Protein AF-A0A847LNE1-F1 (afdb_monomer)

Solvent-accessible surface area (backbone atoms only — not comparable to full-atom values): 9178 Å² total; per-residue (Å²): 134,87,82,87,79,87,78,93,69,92,74,97,71,96,72,93,79,84,86,81,87,90,87,87,84,89,76,54,71,73,63,49,55,62,48,42,68,72,39,51,37,48,70,48,70,45,7,71,38,74,87,66,14,35,70,78,63,64,65,46,45,76,51,63,24,31,41,36,34,30,81,22,39,69,78,44,43,68,64,51,50,53,27,51,77,53,51,20,45,46,78,28,88,46,72,70,48,45,51,53,52,43,58,58,26,40,68,63,41,72,64,29,53,49,20,27,53,37,28,45,52,53,54,58,71,61,57,63,53,68,59,53,50,50,61,70,45,42,70,60,53,64,64,59,69,75,60,84,76,82,84,127

Mean predicted aligned error: 12.59 Å

Foldseek 3Di:
DDPDDDDDDDDDDDDDDDDDDDDDDDDDPVRVLVVLLVALADEFVLQLDLVSQTDDCVSNLVSLHAYEYEPRNNVCVVLVVQLVVLVLHHYDHDPVRVVVVRVVSSVVDPSVNSSSVSSVVSVVVVPCPVVVVCVVCVVVVVVVVPDDDPDD

Secondary structure (DSSP, 8-state):
---------SSS---PPP----------HHHHHHHHTT-SSEEEGGGS-TTT----HHHHHHTT--EEE-S--GGGHHHHHHHHHTT-SEE-SSHHHHHHHHHHHHTT-HHHHHHHHHHHHHHHHTTTHHHHHHHHHHHHHHHHTTSPPPP-

Structure (mmCIF, N/CA/C/O backbone):
data_AF-A0A847LNE1-F1
#
_entry.id   AF-A0A847LNE1-F1
#
loop_
_atom_site.group_PDB
_atom_site.id
_atom_site.type_symbol
_atom_site.label_atom_id
_atom_site.label_alt_id
_atom_site.label_comp_id
_atom_site.label_asym_id
_atom_site.label_entity_id
_atom_site.label_seq_id
_atom_site.pdbx_PDB_ins_code
_atom_site.Cartn_x
_atom_site.Cartn_y
_atom_site.Cartn_z
_atom_site.occupancy
_atom_site.B_iso_or_equiv
_atom_site.auth_seq_id
_atom_site.auth_comp_id
_atom_site.auth_asym_id
_atom_site.auth_atom_id
_atom_site.pdbx_PDB_model_num
ATOM 1 N N . MET A 1 1 ? 1.596 6.781 -24.023 1.00 31.42 1 MET A N 1
ATOM 2 C CA . MET A 1 1 ? 1.785 6.271 -22.650 1.00 31.42 1 MET A CA 1
ATOM 3 C C . MET A 1 1 ? 2.431 7.393 -21.846 1.00 31.42 1 MET A C 1
ATOM 5 O O . MET A 1 1 ? 3.555 7.750 -22.159 1.00 31.42 1 MET A O 1
ATOM 9 N N . ARG A 1 2 ? 1.693 8.083 -20.966 1.00 21.86 2 ARG A N 1
ATOM 10 C CA . ARG A 1 2 ? 2.210 9.267 -20.251 1.00 21.86 2 ARG A CA 1
ATOM 11 C C . ARG A 1 2 ? 2.732 8.838 -18.882 1.00 21.86 2 ARG A C 1
ATOM 13 O O . ARG A 1 2 ? 1.972 8.792 -17.926 1.00 21.86 2 ARG A O 1
ATOM 20 N N . LEU A 1 3 ? 4.020 8.514 -18.812 1.00 26.41 3 LEU A N 1
ATOM 21 C CA . LEU A 1 3 ? 4.753 8.592 -17.555 1.00 26.41 3 LEU A CA 1
ATOM 22 C C . LEU A 1 3 ? 4.981 10.084 -17.291 1.00 26.41 3 LEU A C 1
ATOM 24 O O . LEU A 1 3 ? 5.631 10.761 -18.085 1.00 26.41 3 LEU A O 1
ATOM 28 N N . VAL A 1 4 ? 4.350 10.621 -16.251 1.00 28.98 4 VAL A N 1
ATOM 29 C CA . VAL A 1 4 ? 4.462 12.038 -15.901 1.00 28.98 4 VAL A CA 1
ATOM 30 C C . VAL A 1 4 ? 5.604 12.190 -14.901 1.00 28.98 4 VAL A C 1
ATOM 32 O O . VAL A 1 4 ? 5.444 11.914 -13.717 1.00 28.98 4 VAL A O 1
ATOM 35 N N . THR A 1 5 ? 6.766 12.615 -15.389 1.00 28.17 5 THR A N 1
ATOM 36 C CA . THR A 1 5 ? 7.906 13.059 -14.577 1.00 28.17 5 THR A CA 1
ATOM 37 C C . THR A 1 5 ? 8.069 14.564 -14.779 1.00 28.17 5 THR A C 1
ATOM 39 O O . THR A 1 5 ? 8.240 15.004 -15.916 1.00 28.17 5 THR A O 1
ATOM 42 N N . PHE A 1 6 ? 7.997 15.365 -13.713 1.00 35.38 6 PHE A N 1
ATOM 43 C CA . PHE A 1 6 ? 8.180 16.818 -13.797 1.00 35.38 6 PHE A CA 1
ATOM 44 C C . PHE A 1 6 ? 9.558 17.233 -13.273 1.00 35.38 6 PHE A C 1
ATOM 46 O O . PHE A 1 6 ? 9.890 16.973 -12.120 1.00 35.38 6 PHE A O 1
ATOM 53 N N . GLY A 1 7 ? 10.319 17.927 -14.123 1.00 27.77 7 GLY A N 1
ATOM 54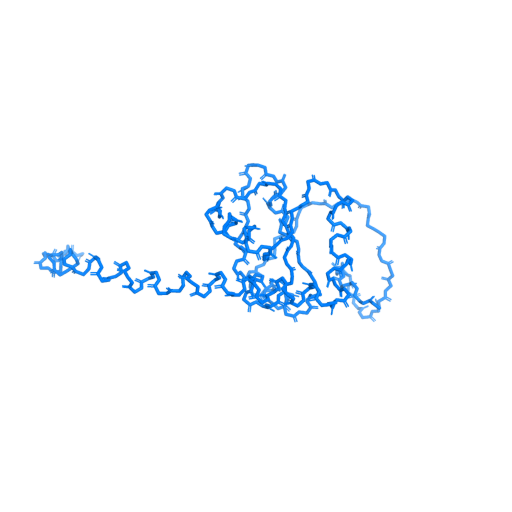 C CA . GLY A 1 7 ? 11.392 18.843 -13.741 1.00 27.77 7 GLY A CA 1
ATOM 55 C C . GLY A 1 7 ? 10.931 20.266 -14.060 1.00 27.77 7 GLY A C 1
ATOM 56 O O . GLY A 1 7 ? 10.413 20.513 -15.148 1.00 27.77 7 GLY A O 1
ATOM 57 N N . LEU A 1 8 ? 11.043 21.188 -13.105 1.00 31.02 8 LEU A N 1
ATOM 58 C CA . LEU A 1 8 ? 10.677 22.588 -13.318 1.00 31.02 8 LEU A CA 1
ATOM 59 C C . LEU A 1 8 ? 11.798 23.304 -14.076 1.00 31.02 8 LEU A C 1
ATOM 61 O O . LEU A 1 8 ? 12.918 23.436 -13.589 1.00 31.02 8 LEU A O 1
ATOM 65 N N . SER A 1 9 ? 11.472 23.838 -15.243 1.00 28.06 9 SER A N 1
ATOM 66 C CA . SER A 1 9 ? 12.016 25.115 -15.690 1.00 28.06 9 SER A CA 1
ATOM 67 C C . SER A 1 9 ? 10.895 25.865 -16.390 1.00 28.06 9 SER A C 1
ATOM 69 O O . SER A 1 9 ? 10.089 25.276 -17.110 1.00 28.06 9 SER A O 1
ATOM 71 N N . ASP A 1 10 ? 10.787 27.145 -16.056 1.00 40.19 10 ASP A N 1
ATOM 72 C CA . ASP A 1 10 ? 9.694 28.017 -16.453 1.00 40.19 10 ASP A CA 1
ATOM 73 C C . ASP A 1 10 ? 9.416 27.973 -17.962 1.00 40.19 10 ASP A C 1
ATOM 75 O O . ASP A 1 10 ? 10.325 28.034 -18.788 1.00 40.19 10 ASP A O 1
ATOM 79 N N . ARG A 1 11 ? 8.114 27.995 -18.274 1.00 39.97 11 ARG A N 1
ATOM 80 C CA . ARG A 1 11 ? 7.470 28.091 -19.599 1.00 39.97 11 ARG A CA 1
ATOM 81 C C . ARG A 1 11 ? 7.318 26.781 -20.381 1.00 39.97 11 ARG A C 1
ATOM 83 O O . ARG A 1 11 ? 8.120 26.416 -21.224 1.00 39.97 11 ARG A O 1
ATOM 9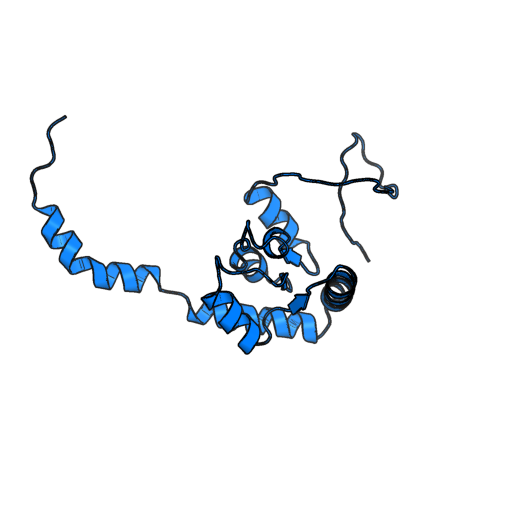0 N N . MET A 1 12 ? 6.154 26.166 -20.165 1.00 40.38 12 MET A N 1
ATOM 91 C CA . MET A 1 12 ? 5.235 25.646 -21.190 1.00 40.38 12 MET A CA 1
ATOM 92 C C . MET A 1 12 ? 5.870 25.172 -22.521 1.00 40.38 12 MET A C 1
ATOM 94 O O . MET A 1 12 ? 5.622 25.755 -23.570 1.00 40.38 12 MET A O 1
ATOM 98 N N . ALA A 1 13 ? 6.638 24.081 -22.483 1.00 32.62 13 ALA A N 1
ATOM 99 C CA . ALA A 1 13 ? 6.883 23.164 -23.602 1.00 32.62 13 ALA A CA 1
ATOM 100 C C . ALA A 1 13 ? 7.438 21.841 -23.043 1.00 32.62 13 ALA A C 1
ATOM 102 O O . ALA A 1 13 ? 8.357 21.846 -22.230 1.00 32.62 13 ALA A O 1
ATOM 103 N N . VAL A 1 14 ? 6.864 20.701 -23.440 1.00 36.50 14 VAL A N 1
ATOM 104 C CA . VAL A 1 14 ? 7.287 19.372 -22.964 1.00 36.50 14 VAL A CA 1
ATOM 105 C C . VAL A 1 14 ? 8.406 18.857 -23.873 1.00 36.50 14 VAL A C 1
ATOM 107 O O . VAL A 1 14 ? 8.136 18.450 -25.000 1.00 36.50 14 VAL A O 1
ATOM 110 N N . ALA A 1 15 ? 9.647 18.872 -23.385 1.00 27.41 15 ALA A N 1
ATOM 111 C CA . ALA A 1 15 ? 10.806 18.216 -23.998 1.00 27.41 15 ALA A CA 1
ATOM 112 C C . ALA A 1 15 ? 11.355 17.119 -23.060 1.00 27.41 15 ALA A C 1
ATOM 114 O O . ALA A 1 15 ? 11.168 17.222 -21.844 1.00 27.41 15 ALA A O 1
ATOM 115 N N . PRO A 1 16 ? 11.989 16.052 -23.589 1.00 29.59 16 PRO A N 1
ATOM 116 C CA . PRO A 1 16 ? 12.514 14.964 -22.768 1.00 29.59 16 PRO A CA 1
ATOM 117 C C . PRO A 1 16 ? 13.692 15.463 -21.922 1.00 29.59 16 PRO A C 1
ATOM 119 O O . PRO A 1 16 ? 14.658 16.004 -22.453 1.00 29.59 16 PRO A O 1
ATOM 122 N N . VAL A 1 17 ? 13.592 15.292 -20.602 1.00 36.22 17 VAL A N 1
ATOM 123 C CA . VAL A 1 17 ? 14.651 15.643 -19.647 1.00 36.22 17 VAL A CA 1
ATOM 124 C C . VAL A 1 17 ? 15.474 14.392 -19.361 1.00 36.22 17 VAL A C 1
ATOM 126 O O . VAL A 1 17 ? 14.951 13.401 -18.854 1.00 36.22 17 VAL A O 1
ATOM 129 N N . GLU A 1 18 ? 16.761 14.443 -19.688 1.00 30.61 18 GLU A N 1
ATOM 130 C CA . GLU A 1 18 ? 17.744 13.432 -19.306 1.00 30.61 18 GLU A CA 1
ATOM 131 C C . GLU A 1 18 ? 18.208 13.732 -17.872 1.00 30.61 18 GLU A C 1
ATOM 133 O O . GLU A 1 18 ? 18.703 14.824 -17.586 1.00 30.61 18 GLU A O 1
ATOM 138 N N . VAL A 1 19 ? 17.976 12.807 -16.936 1.00 34.72 19 VAL A N 1
ATOM 139 C CA . VAL A 1 19 ? 18.230 13.049 -15.508 1.00 34.72 19 VAL A CA 1
ATOM 140 C C . VAL A 1 19 ? 19.546 12.400 -15.097 1.00 34.72 19 VAL A C 1
ATOM 142 O O . VAL A 1 19 ? 19.607 11.202 -14.826 1.00 34.72 19 VAL A O 1
ATOM 145 N N . ALA A 1 20 ? 20.592 13.218 -14.994 1.00 32.75 20 ALA A N 1
ATOM 146 C CA . ALA A 1 20 ? 21.797 12.889 -14.249 1.00 32.75 20 ALA A CA 1
ATOM 147 C C . ALA A 1 20 ? 21.666 13.430 -12.811 1.00 32.75 20 ALA A C 1
ATOM 149 O O . ALA A 1 20 ? 21.628 14.638 -12.599 1.00 32.75 20 ALA A O 1
ATOM 150 N N . HIS A 1 21 ? 21.628 12.503 -11.847 1.00 35.34 21 HIS A N 1
ATOM 151 C CA . HIS A 1 21 ? 21.750 12.691 -10.389 1.00 35.34 21 HIS A CA 1
ATOM 152 C C . HIS A 1 21 ? 20.530 13.273 -9.638 1.00 35.34 21 HIS A C 1
ATOM 154 O O . HIS A 1 21 ? 20.190 14.444 -9.763 1.00 35.34 21 HIS A O 1
ATOM 160 N N . ALA A 1 22 ? 19.898 12.449 -8.784 1.00 41.72 22 ALA A N 1
ATOM 161 C CA . ALA A 1 22 ? 18.709 12.803 -8.000 1.00 41.72 22 ALA A CA 1
ATOM 162 C C . ALA A 1 22 ? 18.778 12.296 -6.541 1.00 41.72 22 ALA A C 1
ATOM 164 O O . ALA A 1 22 ? 18.870 11.088 -6.331 1.00 41.72 22 ALA A O 1
ATOM 165 N N . TRP A 1 23 ? 18.682 13.213 -5.557 1.00 39.50 23 TRP A N 1
ATOM 166 C CA . TRP A 1 23 ? 18.184 13.000 -4.173 1.00 39.50 23 TRP A CA 1
ATOM 167 C C . TRP A 1 23 ? 18.030 14.345 -3.405 1.00 39.50 23 TRP A C 1
ATOM 169 O O . TRP A 1 23 ? 18.922 15.180 -3.554 1.00 39.50 23 TRP A O 1
ATOM 179 N N . PRO A 1 24 ? 17.049 14.557 -2.487 1.00 52.09 24 PRO A N 1
ATOM 180 C CA . PRO A 1 24 ? 15.614 14.251 -2.523 1.00 52.09 24 PRO A CA 1
ATOM 181 C C . PRO A 1 24 ? 14.729 15.533 -2.508 1.00 52.09 24 PRO A C 1
ATOM 183 O O . PRO A 1 24 ? 15.097 16.566 -1.953 1.00 52.09 24 PRO A O 1
ATOM 186 N N . PHE A 1 25 ? 13.509 15.451 -3.051 1.00 41.97 25 PHE A N 1
ATOM 187 C CA . PHE A 1 25 ? 12.481 16.501 -2.948 1.00 41.97 25 PHE A CA 1
ATOM 188 C C . PHE A 1 25 ? 11.411 16.102 -1.919 1.00 41.97 25 PHE A C 1
ATOM 190 O O . PHE A 1 25 ? 10.954 14.960 -1.923 1.00 41.97 25 PHE A O 1
ATOM 197 N N . VAL A 1 26 ? 10.979 17.033 -1.060 1.00 38.41 26 VAL A N 1
ATOM 198 C CA . VAL A 1 26 ? 9.869 16.824 -0.111 1.00 38.41 26 VAL A CA 1
ATOM 199 C C . VAL A 1 26 ? 8.588 17.390 -0.722 1.00 38.41 26 VAL A C 1
ATOM 201 O O . VAL A 1 26 ? 8.434 18.604 -0.837 1.00 38.41 26 VAL A O 1
ATOM 204 N N . LEU A 1 27 ? 7.667 16.516 -1.128 1.00 47.03 27 LEU A N 1
ATOM 205 C CA . LEU A 1 27 ? 6.323 16.906 -1.562 1.00 47.03 27 LEU A CA 1
ATOM 206 C C . LEU A 1 27 ? 5.373 16.882 -0.358 1.00 47.03 27 LEU A C 1
ATOM 208 O O . LEU A 1 27 ? 5.360 15.923 0.409 1.00 47.03 27 LEU A O 1
ATOM 212 N N . GLY A 1 28 ? 4.570 17.934 -0.189 1.00 39.88 28 GLY A N 1
ATOM 213 C CA . GLY A 1 28 ? 3.514 17.964 0.827 1.00 39.88 28 GLY A CA 1
ATOM 214 C C . GLY A 1 28 ? 2.336 17.045 0.471 1.00 39.88 28 GLY A C 1
ATOM 215 O O . GLY A 1 28 ? 2.050 16.828 -0.708 1.00 39.88 28 GLY A O 1
ATOM 216 N N . ALA A 1 29 ? 1.609 16.559 1.484 1.00 53.47 29 ALA A N 1
ATOM 217 C CA . ALA A 1 29 ? 0.521 15.578 1.342 1.00 53.47 29 ALA A CA 1
ATOM 218 C C . ALA A 1 29 ? -0.555 15.960 0.299 1.00 53.47 29 ALA A C 1
ATOM 220 O O . ALA A 1 29 ? -1.015 15.113 -0.459 1.00 53.47 29 ALA A O 1
ATOM 221 N N . ALA A 1 30 ? -0.914 17.246 0.192 1.00 45.94 30 ALA A N 1
ATOM 222 C CA . ALA A 1 30 ? -1.918 17.718 -0.770 1.00 45.94 30 ALA A CA 1
ATOM 223 C C . ALA A 1 30 ? -1.448 17.647 -2.239 1.00 45.94 30 ALA A C 1
ATOM 225 O O . ALA A 1 30 ? -2.224 17.298 -3.134 1.00 45.94 30 ALA A O 1
ATOM 226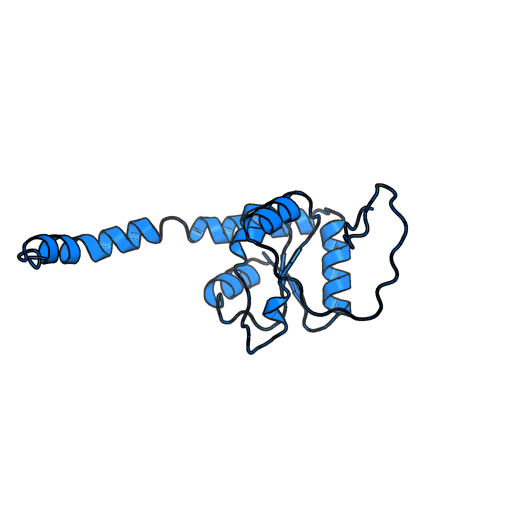 N N . ALA A 1 31 ? -0.170 17.946 -2.491 1.00 53.97 31 ALA A N 1
ATOM 227 C CA . ALA A 1 31 ? 0.422 17.805 -3.819 1.00 53.97 31 ALA A CA 1
ATOM 228 C C . ALA A 1 31 ? 0.568 16.320 -4.189 1.00 53.97 31 ALA A C 1
ATOM 230 O O . ALA A 1 31 ? 0.321 15.941 -5.331 1.00 53.97 31 ALA A O 1
ATOM 231 N N . LEU A 1 32 ? 0.893 15.473 -3.208 1.00 59.81 32 LEU A N 1
ATOM 232 C CA . LEU A 1 32 ? 1.044 14.032 -3.386 1.00 59.81 32 LEU A CA 1
ATOM 233 C C . LEU A 1 32 ? -0.292 13.332 -3.710 1.00 59.81 32 LEU A C 1
ATOM 235 O O . LEU A 1 32 ? -0.359 12.557 -4.662 1.00 59.81 32 LEU A O 1
ATOM 239 N N . ALA A 1 33 ? -1.374 13.676 -3.005 1.00 55.97 33 ALA A N 1
ATOM 240 C CA . AL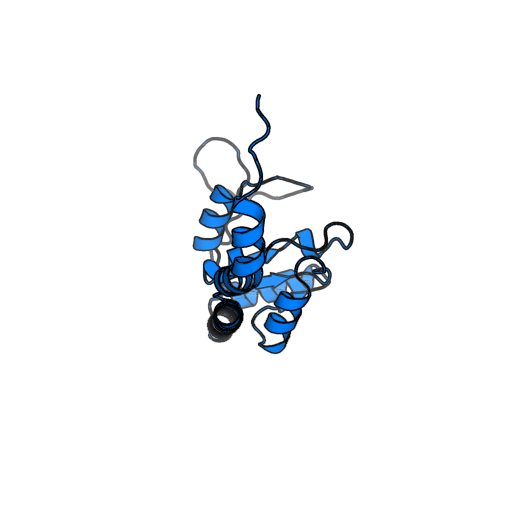A A 1 33 ? -2.721 13.155 -3.268 1.00 55.97 33 ALA A CA 1
ATOM 241 C C . ALA A 1 33 ? -3.220 13.471 -4.694 1.00 55.97 33 ALA A C 1
ATOM 243 O O . ALA A 1 33 ? -3.770 12.610 -5.383 1.00 55.97 33 ALA A O 1
ATOM 244 N N . SER A 1 34 ? -2.968 14.695 -5.175 1.00 56.78 34 SER A N 1
ATOM 245 C CA . SER A 1 34 ? -3.336 15.109 -6.539 1.00 56.78 34 SER A CA 1
ATOM 246 C C . SER A 1 34 ? -2.557 14.343 -7.616 1.00 56.78 34 SER A C 1
ATOM 248 O O . SER A 1 34 ? -3.075 14.107 -8.706 1.00 56.78 34 SER A O 1
ATOM 250 N N . LEU A 1 35 ? -1.322 13.930 -7.315 1.00 60.50 35 LEU A N 1
ATOM 251 C CA . LEU A 1 35 ? -0.492 13.137 -8.223 1.00 60.50 35 LEU A CA 1
ATOM 252 C C . LEU A 1 35 ? -0.925 11.668 -8.256 1.00 60.50 35 LEU A C 1
ATOM 254 O O . LEU A 1 35 ? -0.948 11.077 -9.335 1.00 60.50 35 LEU A O 1
ATOM 258 N N . TYR A 1 36 ? -1.330 11.092 -7.118 1.00 57.56 36 TYR A N 1
ATOM 259 C CA . TYR A 1 36 ? -1.864 9.728 -7.097 1.00 57.56 36 TYR A CA 1
ATOM 260 C C . TYR A 1 36 ? -3.133 9.593 -7.935 1.00 57.56 36 TYR A C 1
ATOM 262 O O . TYR A 1 36 ? -3.245 8.641 -8.698 1.00 57.56 36 TYR A O 1
ATOM 270 N N . ALA A 1 37 ? -4.031 10.579 -7.905 1.00 60.94 37 ALA A N 1
ATOM 271 C CA . ALA A 1 37 ? -5.249 10.560 -8.721 1.00 60.94 37 ALA A CA 1
ATOM 272 C C . ALA A 1 37 ? -5.000 10.459 -10.246 1.00 60.94 37 ALA A C 1
ATOM 274 O O . ALA A 1 37 ? -5.915 10.117 -10.993 1.00 60.94 37 ALA A O 1
ATOM 275 N N . LEU A 1 38 ? -3.782 10.754 -10.717 1.00 68.38 38 LEU A N 1
ATOM 276 C CA . LEU A 1 38 ? -3.390 10.695 -12.130 1.00 68.38 38 LEU A CA 1
ATOM 277 C C . LEU A 1 38 ? -2.435 9.532 -12.452 1.00 68.38 38 LEU A C 1
ATOM 279 O O . LEU A 1 38 ? -2.057 9.354 -13.613 1.00 68.38 38 LEU A O 1
ATOM 283 N N . ALA A 1 39 ? -2.013 8.758 -11.451 1.00 74.25 39 ALA A N 1
ATOM 284 C CA . ALA A 1 39 ? -0.991 7.731 -11.602 1.00 74.25 39 ALA A CA 1
ATOM 285 C C . ALA A 1 39 ? -1.588 6.384 -12.048 1.00 74.25 39 ALA A C 1
ATOM 287 O O . ALA A 1 39 ? -2.550 5.891 -11.470 1.00 74.25 39 ALA A O 1
ATOM 288 N N . GLY A 1 40 ? -0.969 5.742 -13.047 1.00 80.06 40 GLY A N 1
ATOM 289 C CA . GLY A 1 40 ? -1.319 4.369 -13.446 1.00 80.06 40 GLY A CA 1
ATOM 290 C C . GLY A 1 40 ? -0.805 3.294 -12.477 1.00 80.06 40 GLY A C 1
ATOM 291 O O . GLY A 1 40 ? -1.334 2.188 -12.448 1.00 80.06 40 GLY A O 1
ATOM 292 N N . ALA A 1 41 ? 0.227 3.615 -11.696 1.00 87.69 41 ALA A N 1
ATOM 293 C CA . ALA A 1 41 ? 0.787 2.815 -10.609 1.00 87.69 41 ALA A CA 1
ATOM 294 C C . ALA A 1 41 ? 1.662 3.721 -9.728 1.00 87.69 41 ALA A C 1
ATOM 296 O O . ALA A 1 41 ? 2.132 4.766 -10.189 1.00 87.69 41 ALA A O 1
ATOM 297 N N . ALA A 1 42 ? 1.911 3.319 -8.484 1.00 90.00 42 ALA A N 1
ATOM 298 C CA . ALA A 1 42 ? 2.721 4.074 -7.535 1.00 90.00 42 ALA A CA 1
ATOM 299 C C . ALA A 1 42 ? 3.761 3.195 -6.838 1.00 90.00 42 ALA A C 1
ATOM 301 O O . ALA A 1 42 ? 3.528 2.018 -6.567 1.00 90.00 42 ALA A O 1
ATOM 302 N N . PHE A 1 43 ? 4.893 3.809 -6.497 1.00 89.50 43 PHE A N 1
ATOM 303 C CA . PHE A 1 43 ? 5.936 3.210 -5.674 1.00 89.50 43 PHE A CA 1
ATOM 304 C C . PHE A 1 43 ? 6.210 4.062 -4.432 1.00 89.50 43 PHE A C 1
ATOM 306 O O . PHE A 1 43 ? 6.336 5.283 -4.534 1.00 89.50 43 PHE A O 1
ATOM 313 N N . VAL A 1 44 ? 6.339 3.431 -3.262 1.00 88.38 44 VAL A N 1
ATOM 314 C CA . VAL A 1 44 ? 6.631 4.137 -2.001 1.00 88.38 44 VAL A CA 1
ATOM 315 C C . VAL A 1 44 ? 8.130 4.087 -1.697 1.00 88.38 44 VAL A C 1
ATOM 317 O O . VAL A 1 44 ? 8.606 3.174 -1.033 1.00 88.38 44 VAL A O 1
ATOM 320 N N . GLY A 1 45 ? 8.887 5.095 -2.136 1.00 82.00 45 GLY A N 1
ATOM 321 C CA . GLY A 1 45 ? 10.359 5.111 -2.059 1.00 82.00 45 GLY A CA 1
ATOM 322 C C . GLY A 1 45 ? 10.967 4.905 -0.667 1.00 82.00 45 GLY A C 1
ATOM 323 O O . GLY A 1 45 ? 11.964 4.200 -0.534 1.00 82.00 45 GLY A O 1
ATOM 324 N N . GLY A 1 46 ? 10.326 5.422 0.388 1.00 82.88 46 GLY A N 1
ATOM 325 C CA . GLY A 1 46 ? 10.783 5.254 1.778 1.00 82.88 46 GLY A CA 1
ATOM 326 C C . GLY A 1 46 ? 10.827 3.801 2.270 1.00 82.88 46 GLY A C 1
ATOM 327 O O . GLY A 1 46 ? 11.286 3.547 3.379 1.00 82.88 46 GLY A O 1
ATOM 328 N N . THR A 1 47 ? 10.354 2.845 1.464 1.00 84.38 47 THR A N 1
ATOM 329 C CA . THR A 1 47 ? 10.434 1.406 1.749 1.00 84.38 47 THR A CA 1
ATOM 330 C C . THR A 1 47 ? 11.698 0.72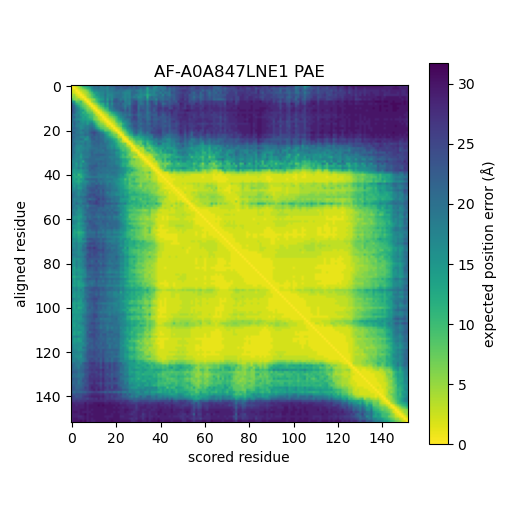0 1.207 1.00 84.38 47 THR A C 1
ATOM 332 O O . THR A 1 47 ? 11.875 -0.483 1.406 1.00 84.38 47 THR A O 1
ATOM 335 N N . LEU A 1 48 ? 12.594 1.459 0.542 1.00 86.44 48 LEU A N 1
ATOM 336 C CA . LEU A 1 48 ? 13.935 0.984 0.158 1.00 86.44 48 LEU A CA 1
ATOM 337 C C . LEU A 1 48 ? 14.984 1.188 1.248 1.00 86.44 48 LEU A C 1
ATOM 339 O O . LEU A 1 48 ? 16.005 0.509 1.239 1.00 86.44 48 LEU A O 1
ATOM 343 N N . ASP A 1 49 ? 14.735 2.102 2.180 1.00 86.94 49 ASP A N 1
ATOM 344 C CA . ASP A 1 49 ? 15.660 2.405 3.262 1.00 86.94 49 ASP A CA 1
ATOM 345 C C . ASP A 1 49 ? 15.168 1.758 4.572 1.00 86.94 49 ASP A C 1
ATOM 347 O O . ASP A 1 49 ? 14.095 2.123 5.078 1.00 86.94 49 ASP A O 1
ATOM 351 N N . PRO A 1 50 ? 15.928 0.814 5.162 1.00 84.75 50 PRO A N 1
ATOM 352 C CA . PRO A 1 50 ? 15.569 0.206 6.440 1.00 84.75 50 PRO A CA 1
ATOM 353 C C . PRO A 1 50 ? 15.499 1.216 7.597 1.00 84.75 50 PRO A C 1
ATOM 355 O O . PRO A 1 50 ? 14.779 0.967 8.570 1.00 84.75 50 PRO A O 1
ATOM 358 N N . ALA A 1 51 ? 16.208 2.347 7.516 1.00 87.88 51 ALA A N 1
ATOM 359 C CA . ALA A 1 51 ? 16.168 3.406 8.520 1.00 87.88 51 ALA A CA 1
ATOM 360 C C . ALA A 1 51 ? 14.870 4.227 8.454 1.00 87.88 51 ALA A C 1
ATOM 362 O O . ALA A 1 51 ? 14.353 4.622 9.500 1.00 87.88 51 ALA A O 1
ATOM 363 N N . VAL A 1 52 ? 14.305 4.434 7.259 1.00 87.62 52 VAL A N 1
ATOM 364 C CA . VAL A 1 52 ? 13.029 5.150 7.076 1.00 87.62 52 VAL A CA 1
ATOM 365 C C . VAL A 1 52 ? 11.851 4.254 7.458 1.00 87.62 52 VAL A C 1
ATOM 367 O O . VAL A 1 52 ? 10.977 4.665 8.222 1.00 87.62 52 VAL A O 1
ATOM 370 N N . GLY A 1 53 ? 11.846 3.002 6.988 1.00 78.94 53 GLY A N 1
ATOM 371 C CA . GLY A 1 53 ? 10.842 2.010 7.382 1.00 78.94 53 GLY A CA 1
ATOM 372 C C . GLY A 1 53 ? 9.472 2.144 6.704 1.00 78.94 53 GLY A C 1
ATOM 373 O O . GLY A 1 53 ? 8.522 1.493 7.149 1.00 78.94 53 GLY A O 1
ATOM 374 N N . GLY A 1 54 ? 9.376 2.946 5.638 1.00 84.94 54 GLY A N 1
ATOM 375 C CA . GLY A 1 54 ? 8.179 3.121 4.812 1.00 84.94 54 GLY A CA 1
ATOM 376 C C . GLY A 1 54 ? 7.304 4.338 5.143 1.00 84.94 54 GLY A C 1
ATOM 377 O O . GLY A 1 54 ? 7.359 4.898 6.237 1.00 84.94 54 GLY A O 1
ATOM 378 N N . HIS A 1 55 ? 6.460 4.712 4.175 1.00 83.56 55 HIS A N 1
ATOM 379 C CA . HIS A 1 55 ? 5.394 5.715 4.311 1.00 83.56 55 HIS A CA 1
ATOM 380 C C . HIS A 1 55 ? 4.014 5.065 4.198 1.00 83.56 55 HIS A C 1
ATOM 382 O O . HIS A 1 55 ? 3.909 3.896 3.833 1.00 83.56 55 HIS A O 1
ATOM 388 N N . ASN A 1 56 ? 2.973 5.832 4.519 1.00 84.62 56 ASN A N 1
ATOM 389 C CA . ASN A 1 56 ? 1.606 5.346 4.630 1.00 84.62 56 ASN A CA 1
ATOM 390 C C . ASN A 1 56 ? 1.058 4.821 3.287 1.00 84.62 56 ASN A C 1
ATOM 392 O O . ASN A 1 56 ? 0.768 5.626 2.400 1.00 84.62 56 ASN A O 1
ATOM 396 N N . PRO A 1 57 ? 0.845 3.500 3.128 1.00 87.19 57 PRO A N 1
ATOM 397 C CA . PRO A 1 57 ? 0.301 2.944 1.892 1.00 87.19 57 PRO A CA 1
ATOM 398 C C . PRO A 1 57 ? -1.193 3.258 1.711 1.00 87.19 57 PRO A C 1
ATOM 400 O O . PRO A 1 57 ? -1.704 3.147 0.598 1.00 87.19 57 PRO A O 1
ATOM 403 N N . LEU A 1 58 ? -1.897 3.675 2.774 1.00 87.44 58 LEU A N 1
ATOM 404 C CA . LEU A 1 58 ? -3.332 3.969 2.720 1.00 87.44 58 LEU A CA 1
ATOM 405 C C . LEU A 1 58 ? -3.660 5.117 1.768 1.00 87.44 58 LEU A C 1
ATOM 407 O O . LEU A 1 58 ? -4.718 5.087 1.151 1.00 87.44 58 LEU A O 1
ATOM 411 N N . GLU A 1 59 ? -2.766 6.099 1.623 1.00 84.50 59 GLU A N 1
ATOM 412 C CA . GLU A 1 59 ? -2.975 7.214 0.694 1.00 84.50 59 GLU A CA 1
ATOM 413 C C . GLU A 1 59 ? -3.057 6.699 -0.748 1.00 84.50 59 GLU A C 1
ATOM 415 O O . GLU A 1 59 ? -4.018 6.987 -1.453 1.00 84.50 59 GLU A O 1
ATOM 420 N N . VAL A 1 60 ? -2.123 5.837 -1.160 1.00 86.75 60 VAL A N 1
ATOM 421 C CA . VAL A 1 60 ? -2.113 5.231 -2.502 1.00 86.75 60 VAL A CA 1
ATOM 422 C C . VAL A 1 60 ? -3.373 4.398 -2.747 1.00 86.75 60 VAL A C 1
ATOM 424 O O . VAL A 1 60 ? -4.026 4.528 -3.785 1.00 86.75 60 VAL A O 1
ATOM 427 N N . ILE A 1 61 ? -3.736 3.564 -1.768 1.00 90.94 61 ILE A N 1
ATOM 428 C CA . ILE A 1 61 ? -4.881 2.651 -1.870 1.00 90.94 61 ILE A CA 1
ATOM 429 C C . ILE A 1 61 ? -6.197 3.431 -1.942 1.00 90.94 61 ILE A C 1
ATOM 431 O O . ILE A 1 61 ? -7.062 3.093 -2.748 1.00 90.94 61 ILE A O 1
ATOM 435 N N . ALA A 1 62 ? -6.342 4.499 -1.151 1.00 87.44 62 ALA A N 1
ATOM 436 C CA . ALA A 1 62 ? -7.533 5.348 -1.158 1.00 87.44 62 ALA A CA 1
ATOM 437 C C . ALA A 1 62 ? -7.778 6.013 -2.523 1.00 87.44 62 ALA A C 1
ATOM 439 O O . ALA A 1 62 ? -8.925 6.271 -2.883 1.00 87.44 62 ALA A O 1
ATOM 440 N N . HIS A 1 63 ? -6.716 6.245 -3.300 1.00 89.06 63 HIS A N 1
ATOM 441 C CA . HIS A 1 63 ? -6.797 6.780 -4.658 1.00 89.06 63 HIS A CA 1
ATOM 442 C C . HIS A 1 63 ? -6.992 5.707 -5.743 1.00 89.06 63 HIS A C 1
ATOM 444 O O . HIS A 1 63 ? -7.043 6.044 -6.924 1.00 89.06 63 HIS A O 1
ATOM 450 N N . GLY A 1 64 ? -7.128 4.429 -5.375 1.00 91.25 64 GLY A N 1
ATOM 451 C CA . GLY A 1 64 ? -7.357 3.344 -6.332 1.00 91.25 64 GLY A CA 1
ATOM 452 C C . GLY A 1 64 ? -6.156 3.065 -7.238 1.00 91.25 64 GLY A C 1
ATOM 453 O O . GLY A 1 64 ? -6.330 2.602 -8.365 1.00 91.25 64 GLY A O 1
ATOM 454 N N . VAL A 1 65 ? -4.946 3.366 -6.763 1.00 92.38 65 VAL A N 1
ATOM 455 C CA . VAL A 1 65 ? -3.712 3.226 -7.538 1.00 92.38 65 VAL A CA 1
ATOM 456 C C . VAL A 1 65 ? -3.024 1.904 -7.180 1.00 92.38 65 VAL A C 1
ATOM 458 O O . VAL A 1 65 ? -2.835 1.624 -5.994 1.00 92.38 65 VAL A O 1
ATOM 461 N N . PRO A 1 66 ? -2.610 1.085 -8.165 1.00 93.06 66 PRO A N 1
ATOM 462 C CA . PRO A 1 66 ? -1.799 -0.100 -7.905 1.00 93.06 66 PRO A CA 1
ATOM 463 C C . PRO A 1 66 ? -0.496 0.257 -7.179 1.00 93.06 66 PRO A C 1
ATOM 465 O O . PRO A 1 66 ? 0.218 1.175 -7.591 1.00 93.06 66 PRO A O 1
ATOM 468 N N . LEU A 1 67 ? -0.177 -0.481 -6.116 1.00 94.69 67 LEU A N 1
ATOM 469 C CA . LEU A 1 67 ? 0.908 -0.149 -5.195 1.00 94.69 67 LEU A CA 1
ATOM 470 C C . LEU A 1 67 ? 2.075 -1.136 -5.301 1.00 94.69 67 LEU A C 1
ATOM 472 O O . LEU A 1 67 ? 1.916 -2.344 -5.124 1.00 94.69 67 LEU A O 1
ATOM 476 N N . VAL A 1 68 ? 3.273 -0.591 -5.495 1.00 95.00 68 VAL A N 1
ATOM 477 C CA . VAL A 1 68 ? 4.551 -1.291 -5.358 1.00 95.00 68 VAL A CA 1
ATOM 478 C C . VAL A 1 68 ? 5.293 -0.738 -4.139 1.00 95.00 68 VAL A C 1
ATOM 480 O O . VAL A 1 68 ? 5.351 0.475 -3.923 1.00 95.00 68 VAL A O 1
ATOM 483 N N . ILE A 1 69 ? 5.897 -1.613 -3.342 1.00 94.69 69 ILE A N 1
ATOM 484 C CA . ILE A 1 69 ? 6.764 -1.234 -2.222 1.00 94.69 69 ILE A CA 1
ATOM 485 C C . ILE A 1 69 ? 8.114 -1.949 -2.299 1.00 94.69 69 ILE A C 1
ATOM 487 O O . ILE A 1 69 ? 8.271 -2.985 -2.937 1.00 94.69 69 ILE A O 1
ATOM 491 N N . GLY A 1 70 ? 9.094 -1.378 -1.623 1.00 91.69 70 GLY A N 1
ATOM 492 C CA . GLY A 1 70 ? 10.366 -1.976 -1.269 1.00 91.69 70 GLY A CA 1
ATOM 493 C C . GLY A 1 70 ? 10.256 -2.967 -0.103 1.00 91.69 70 GLY A C 1
ATOM 494 O O . GLY A 1 70 ? 9.178 -3.174 0.468 1.00 91.69 70 GLY A O 1
ATOM 495 N N . PRO A 1 71 ? 11.374 -3.606 0.275 1.00 92.50 71 PRO A N 1
ATOM 496 C CA . PRO A 1 71 ? 11.383 -4.663 1.282 1.00 92.50 71 PRO A CA 1
ATOM 497 C C . PRO A 1 71 ? 11.160 -4.152 2.716 1.00 92.50 71 PRO A C 1
ATOM 499 O O . PRO A 1 71 ? 10.800 -4.947 3.587 1.00 92.50 71 PRO A O 1
ATOM 502 N N . HIS A 1 72 ? 11.335 -2.854 2.979 1.00 92.38 72 HIS A N 1
ATOM 503 C CA . HIS A 1 72 ? 11.322 -2.285 4.326 1.00 92.38 72 HIS A CA 1
ATOM 504 C C . HIS A 1 72 ? 10.039 -1.493 4.608 1.00 92.38 72 HIS A C 1
ATOM 506 O O . HIS A 1 72 ? 9.943 -0.314 4.296 1.00 92.38 72 HIS A O 1
ATOM 512 N N . ALA A 1 73 ? 9.057 -2.113 5.262 1.00 92.00 73 ALA A N 1
ATOM 513 C CA . ALA A 1 73 ? 7.787 -1.460 5.604 1.00 92.00 73 ALA A CA 1
ATOM 514 C C . ALA A 1 73 ? 7.412 -1.602 7.089 1.00 92.00 73 ALA A C 1
ATOM 516 O O . ALA A 1 73 ? 6.244 -1.764 7.430 1.00 92.00 73 ALA A O 1
ATOM 517 N N . ARG A 1 74 ? 8.408 -1.563 7.985 1.00 92.62 74 ARG A N 1
ATOM 518 C CA . ARG A 1 74 ? 8.216 -1.800 9.429 1.00 92.62 74 ARG A CA 1
ATOM 519 C C . ARG A 1 74 ? 7.189 -0.863 10.075 1.00 92.62 74 ARG A C 1
ATOM 521 O O . ARG A 1 74 ? 6.505 -1.283 10.999 1.00 92.62 74 ARG A O 1
ATOM 528 N N . ASN A 1 75 ? 7.056 0.371 9.579 1.00 86.50 75 ASN A N 1
ATOM 529 C CA . ASN A 1 75 ? 6.117 1.358 10.126 1.00 86.50 75 ASN A CA 1
ATOM 530 C C . ASN A 1 75 ? 4.649 0.962 9.875 1.00 86.50 75 ASN A C 1
ATOM 532 O O . ASN A 1 75 ? 3.754 1.461 10.547 1.00 86.50 75 ASN A O 1
ATOM 536 N N . PHE A 1 76 ? 4.413 0.067 8.911 1.00 91.69 76 PHE A N 1
ATOM 537 C CA . PHE A 1 76 ? 3.097 -0.414 8.492 1.00 91.69 76 PHE A CA 1
ATOM 538 C C . PHE A 1 76 ? 3.097 -1.945 8.362 1.00 91.69 76 PHE A C 1
ATOM 540 O O . PHE A 1 76 ? 2.440 -2.481 7.473 1.00 91.69 76 PHE A O 1
ATOM 547 N N . ALA A 1 77 ? 3.871 -2.644 9.203 1.00 92.38 77 ALA A N 1
ATOM 548 C CA . ALA A 1 77 ? 4.151 -4.072 9.052 1.00 92.38 77 ALA A CA 1
ATOM 549 C C . ALA A 1 77 ? 2.876 -4.925 8.989 1.00 92.38 77 ALA A C 1
ATOM 551 O O . ALA A 1 77 ? 2.747 -5.731 8.071 1.00 92.38 77 ALA A O 1
ATOM 552 N N . ASP A 1 78 ? 1.930 -4.691 9.902 1.00 92.19 78 ASP A N 1
ATOM 553 C CA . ASP A 1 78 ? 0.671 -5.443 9.977 1.00 92.19 78 ASP A CA 1
ATOM 554 C C . ASP A 1 78 ? -0.173 -5.235 8.714 1.00 92.19 78 ASP A C 1
ATOM 556 O O . ASP A 1 78 ? -0.537 -6.186 8.028 1.00 92.19 78 ASP A O 1
ATOM 560 N N . LEU A 1 79 ? -0.388 -3.973 8.327 1.00 92.62 79 LEU A N 1
ATOM 561 C CA . LEU A 1 79 ? -1.135 -3.633 7.115 1.00 92.62 79 LEU A CA 1
ATOM 562 C C . LEU A 1 79 ? -0.467 -4.203 5.855 1.00 92.62 79 LEU A C 1
ATOM 564 O O . LEU A 1 79 ? -1.143 -4.706 4.962 1.00 92.62 79 LEU A O 1
ATOM 568 N N . VAL A 1 80 ? 0.861 -4.132 5.759 1.00 94.69 80 VAL A N 1
ATOM 569 C CA . VAL A 1 80 ? 1.604 -4.674 4.614 1.00 94.69 80 VAL A CA 1
ATOM 570 C C . VAL A 1 80 ? 1.568 -6.199 4.591 1.00 94.69 80 VAL A C 1
ATOM 572 O O . VAL A 1 80 ? 1.536 -6.769 3.501 1.00 94.69 80 VAL A O 1
ATOM 575 N N . ALA A 1 81 ? 1.547 -6.869 5.744 1.00 95.75 81 ALA A N 1
ATOM 576 C CA . ALA A 1 81 ? 1.366 -8.315 5.814 1.00 95.75 81 ALA A CA 1
ATOM 577 C C . ALA A 1 81 ? -0.006 -8.723 5.258 1.00 95.75 81 ALA A C 1
ATOM 579 O O . ALA A 1 81 ? -0.062 -9.566 4.359 1.00 95.75 81 ALA A O 1
ATOM 580 N N . ASP A 1 82 ? -1.076 -8.051 5.689 1.00 96.25 82 ASP A N 1
ATOM 581 C CA . ASP A 1 82 ? -2.434 -8.298 5.191 1.00 96.25 82 ASP A CA 1
ATOM 582 C C . ASP A 1 82 ? -2.544 -8.026 3.682 1.00 96.25 82 ASP A C 1
ATOM 584 O O . ASP A 1 82 ? -3.081 -8.836 2.922 1.00 96.25 82 ASP A O 1
ATOM 588 N N . LEU A 1 83 ? -1.977 -6.907 3.216 1.00 97.19 83 LEU A N 1
ATOM 589 C CA . LEU A 1 83 ? -1.958 -6.557 1.794 1.00 97.19 83 LEU A CA 1
ATOM 590 C C . LEU A 1 83 ? -1.169 -7.570 0.961 1.00 97.19 83 LEU A C 1
ATOM 592 O O . LEU A 1 83 ? -1.586 -7.885 -0.150 1.00 97.19 83 LEU A O 1
ATOM 596 N N . ARG A 1 84 ? -0.052 -8.100 1.469 1.00 97.00 84 ARG A N 1
ATOM 597 C CA . ARG A 1 84 ? 0.711 -9.158 0.785 1.00 97.00 84 ARG A CA 1
ATOM 598 C C . ARG A 1 84 ? -0.088 -10.449 0.694 1.00 97.00 84 ARG A C 1
ATOM 600 O O . ARG A 1 84 ? -0.127 -11.048 -0.375 1.00 97.00 84 ARG A O 1
ATOM 607 N N . GLN A 1 85 ? -0.735 -10.854 1.784 1.00 97.75 85 GLN A N 1
ATOM 608 C CA . GLN A 1 85 ? -1.558 -12.060 1.813 1.00 97.75 85 GLN A CA 1
ATOM 609 C C . GLN A 1 85 ? -2.733 -11.974 0.831 1.00 97.75 85 GLN A C 1
ATOM 611 O O . GLN A 1 85 ? -3.085 -12.969 0.205 1.00 97.75 85 GLN A O 1
ATOM 616 N N . ALA A 1 86 ? -3.316 -10.786 0.675 1.00 97.69 86 ALA A N 1
ATOM 617 C CA . ALA A 1 86 ? -4.396 -10.535 -0.270 1.00 97.69 86 ALA A CA 1
ATOM 618 C C . ALA A 1 86 ? -3.912 -10.220 -1.698 1.00 97.69 86 ALA A C 1
ATOM 620 O O . ALA A 1 86 ? -4.730 -9.846 -2.533 1.00 97.69 86 ALA A O 1
ATOM 621 N N . GLU A 1 87 ? -2.608 -10.278 -1.988 1.00 98.06 87 GLU A N 1
ATOM 622 C CA . GLU A 1 87 ? -2.037 -9.838 -3.272 1.00 98.06 87 GLU A CA 1
ATOM 623 C C . GLU A 1 87 ? -2.472 -8.401 -3.655 1.00 98.06 87 GLU A C 1
ATOM 625 O O . GLU A 1 87 ? -2.681 -8.071 -4.823 1.00 98.06 87 GLU A O 1
ATOM 630 N N . GLY A 1 88 ? -2.680 -7.537 -2.658 1.00 97.50 88 GLY A N 1
ATOM 631 C CA . GLY A 1 88 ? -3.095 -6.138 -2.801 1.00 97.50 88 GLY A CA 1
ATOM 632 C C . GLY A 1 88 ? -1.937 -5.164 -3.049 1.00 97.50 88 GLY A C 1
ATOM 633 O O . GLY A 1 88 ? -2.163 -3.972 -3.235 1.00 97.50 88 GLY A O 1
ATOM 634 N N . LEU A 1 89 ? -0.694 -5.646 -3.054 1.00 97.50 89 LEU A N 1
ATOM 635 C CA . LEU A 1 89 ? 0.493 -4.877 -3.430 1.00 97.50 89 LEU A CA 1
ATOM 636 C C . LEU A 1 89 ? 1.564 -5.782 -4.043 1.00 97.50 89 LEU A C 1
ATOM 638 O O . LEU A 1 89 ? 1.547 -6.997 -3.840 1.00 97.50 89 LEU A O 1
ATOM 642 N N . ALA A 1 90 ? 2.526 -5.183 -4.743 1.00 97.06 90 ALA A N 1
ATOM 643 C CA . ALA A 1 90 ? 3.748 -5.855 -5.182 1.00 97.06 90 ALA A CA 1
ATOM 644 C C . ALA A 1 90 ? 4.959 -5.420 -4.344 1.00 97.06 90 ALA A C 1
ATOM 646 O O . ALA A 1 90 ? 5.020 -4.291 -3.853 1.00 97.06 90 ALA A O 1
ATOM 647 N N . VAL A 1 91 ? 5.947 -6.306 -4.210 1.00 95.88 91 VAL A N 1
ATOM 648 C CA . VAL A 1 91 ? 7.201 -6.029 -3.497 1.00 95.88 91 VAL A CA 1
ATOM 649 C C . VAL A 1 91 ? 8.369 -6.187 -4.456 1.00 95.88 91 VAL A C 1
ATOM 651 O O . VAL A 1 91 ? 8.508 -7.233 -5.084 1.00 95.88 91 VAL A O 1
ATOM 654 N N . ALA A 1 92 ? 9.233 -5.181 -4.529 1.00 93.06 92 ALA A N 1
ATOM 655 C CA . ALA A 1 92 ? 10.439 -5.210 -5.345 1.00 93.06 92 ALA A CA 1
ATOM 656 C C . ALA A 1 92 ? 11.660 -4.784 -4.522 1.00 93.06 92 ALA A C 1
ATOM 658 O O . ALA A 1 92 ? 11.631 -3.759 -3.849 1.00 93.06 92 ALA A O 1
ATOM 659 N N . ALA A 1 93 ? 12.736 -5.571 -4.574 1.00 86.81 93 ALA A N 1
ATOM 660 C CA . ALA A 1 93 ? 13.967 -5.306 -3.822 1.00 86.81 93 ALA A CA 1
ATOM 661 C C . ALA A 1 93 ? 15.042 -4.575 -4.641 1.00 86.81 93 ALA A C 1
ATOM 663 O O . ALA A 1 93 ? 16.022 -4.098 -4.075 1.00 86.81 93 ALA A O 1
ATOM 664 N N . ASP A 1 94 ? 14.863 -4.487 -5.959 1.00 84.62 94 ASP A N 1
ATOM 665 C CA . ASP A 1 94 ? 15.831 -3.904 -6.879 1.00 84.62 94 ASP A CA 1
ATOM 666 C C . ASP A 1 94 ? 15.148 -3.005 -7.931 1.00 84.62 94 ASP A C 1
ATOM 668 O O . ASP A 1 94 ? 13.940 -3.138 -8.173 1.00 84.62 94 ASP A O 1
ATOM 672 N N . PRO A 1 95 ? 15.904 -2.088 -8.569 1.00 84.38 95 PRO A N 1
ATOM 673 C CA . PRO A 1 95 ? 15.362 -1.172 -9.572 1.00 84.38 95 PRO A CA 1
ATOM 674 C C . PRO A 1 95 ? 14.660 -1.864 -10.745 1.00 84.38 95 PRO A C 1
ATOM 676 O O . PRO A 1 95 ? 13.610 -1.397 -11.184 1.00 84.38 95 PRO A O 1
ATOM 679 N N . ALA A 1 96 ? 15.184 -2.997 -11.219 1.00 83.56 96 ALA A N 1
ATOM 680 C CA . ALA A 1 96 ? 14.603 -3.714 -12.351 1.00 83.56 96 ALA A CA 1
ATOM 681 C C . ALA A 1 96 ? 13.240 -4.329 -11.989 1.00 83.56 96 ALA A C 1
ATOM 683 O O . ALA A 1 96 ? 12.318 -4.347 -12.804 1.00 83.56 96 ALA A O 1
ATOM 684 N N . GLY A 1 97 ? 13.082 -4.822 -10.762 1.00 86.25 97 GLY A N 1
ATOM 685 C CA . GLY A 1 97 ? 11.809 -5.286 -10.226 1.00 86.25 97 GLY A CA 1
ATOM 686 C C . GLY A 1 97 ? 10.785 -4.164 -10.126 1.00 86.25 97 GLY A C 1
ATOM 687 O O . GLY A 1 97 ? 9.645 -4.345 -10.557 1.00 86.25 97 GLY A O 1
ATOM 688 N N . ILE A 1 98 ? 11.200 -3.001 -9.615 1.00 86.81 98 ILE A N 1
ATOM 689 C CA . ILE A 1 98 ? 10.334 -1.819 -9.510 1.00 86.81 98 ILE A CA 1
ATOM 690 C C . ILE A 1 98 ? 9.832 -1.422 -10.900 1.00 86.81 98 ILE A C 1
ATOM 692 O O . ILE A 1 98 ? 8.624 -1.293 -11.099 1.00 86.81 98 ILE A O 1
ATOM 696 N N . GLU A 1 99 ? 10.736 -1.295 -11.873 1.00 84.19 99 GLU A N 1
ATOM 697 C CA . GLU A 1 99 ? 10.396 -0.919 -13.246 1.00 84.19 99 GLU A CA 1
ATOM 698 C C . GLU A 1 99 ? 9.409 -1.904 -13.883 1.00 84.19 99 GLU A C 1
ATOM 700 O O . GLU A 1 99 ? 8.369 -1.487 -14.398 1.00 84.19 99 GLU A O 1
ATOM 705 N N . ARG A 1 100 ? 9.674 -3.216 -13.786 1.00 88.25 100 ARG A N 1
ATOM 706 C CA . ARG A 1 100 ? 8.776 -4.249 -14.329 1.00 88.25 100 ARG A CA 1
ATOM 707 C C . ARG A 1 100 ? 7.372 -4.163 -13.736 1.00 88.25 100 ARG A C 1
ATOM 709 O O . ARG A 1 100 ? 6.394 -4.216 -14.484 1.00 88.25 100 ARG A O 1
ATOM 716 N N . HIS A 1 101 ? 7.260 -4.042 -12.412 1.00 89.81 101 HIS A N 1
ATOM 717 C CA . HIS A 1 101 ? 5.956 -3.960 -11.755 1.00 89.81 101 HIS A CA 1
ATOM 718 C C . HIS A 1 101 ? 5.214 -2.681 -12.137 1.00 89.81 101 HIS A C 1
ATOM 720 O O . HIS A 1 101 ? 4.040 -2.751 -12.499 1.00 89.81 101 HIS A O 1
ATOM 726 N N . LEU A 1 102 ? 5.889 -1.530 -12.116 1.00 87.81 102 LEU A N 1
ATOM 727 C CA . LEU A 1 102 ? 5.270 -0.261 -12.487 1.00 87.81 102 LEU A CA 1
ATOM 728 C C . LEU A 1 102 ? 4.805 -0.263 -13.945 1.00 87.81 102 LEU A C 1
ATOM 730 O O . LEU A 1 102 ? 3.671 0.131 -14.206 1.00 87.81 102 LEU A O 1
ATOM 734 N N . ALA A 1 103 ? 5.622 -0.752 -14.881 1.00 85.88 103 ALA A N 1
ATOM 735 C CA . ALA A 1 103 ? 5.251 -0.833 -16.292 1.00 85.88 103 ALA A CA 1
ATOM 736 C C . ALA A 1 103 ? 4.045 -1.761 -16.521 1.00 85.88 103 ALA A C 1
ATOM 738 O O . ALA A 1 103 ? 3.107 -1.394 -17.232 1.00 85.88 103 ALA A O 1
ATOM 739 N N . GLY A 1 104 ? 4.039 -2.939 -15.887 1.00 84.88 104 GLY A N 1
ATOM 740 C CA . GLY A 1 104 ? 2.939 -3.898 -16.007 1.00 84.88 104 GLY A CA 1
ATOM 741 C C . GLY A 1 104 ? 1.627 -3.388 -15.407 1.00 84.88 104 GLY A C 1
ATOM 742 O O . GLY A 1 104 ? 0.564 -3.549 -16.007 1.00 84.88 104 GLY A O 1
ATOM 743 N N . LEU A 1 105 ? 1.690 -2.736 -14.244 1.00 89.50 105 LEU A N 1
ATOM 744 C CA . LEU A 1 105 ? 0.506 -2.227 -13.550 1.00 89.50 105 LEU A CA 1
ATOM 745 C C . LEU A 1 105 ? -0.041 -0.951 -14.200 1.00 89.50 105 LEU A C 1
ATOM 747 O O . LEU A 1 105 ? -1.254 -0.835 -14.379 1.00 89.50 105 LEU A O 1
ATOM 751 N N . ALA A 1 106 ? 0.836 -0.042 -14.638 1.00 86.25 106 ALA A N 1
ATOM 752 C CA . ALA A 1 106 ? 0.441 1.202 -15.298 1.00 86.25 106 ALA A CA 1
ATOM 753 C C . ALA A 1 106 ? -0.271 0.983 -16.643 1.00 86.25 106 ALA A C 1
ATOM 755 O O . ALA A 1 106 ? -0.975 1.876 -17.113 1.00 86.25 106 ALA A O 1
ATOM 756 N N . ALA A 1 107 ? -0.144 -0.206 -17.244 1.00 86.19 107 ALA A N 1
ATOM 757 C CA . ALA A 1 107 ? -0.930 -0.602 -18.410 1.00 86.19 107 ALA A CA 1
ATOM 758 C C . ALA A 1 107 ? -2.433 -0.775 -18.101 1.00 86.19 107 ALA A C 1
ATOM 760 O O . ALA A 1 107 ? -3.235 -0.907 -19.026 1.00 86.19 107 ALA A O 1
ATOM 761 N N . GLY A 1 108 ? -2.836 -0.784 -16.822 1.00 86.31 108 GLY A N 1
ATOM 7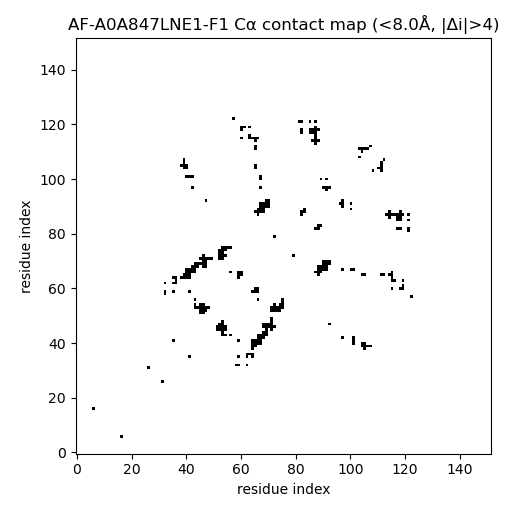62 C CA . GLY A 1 108 ? -4.241 -0.841 -16.419 1.00 86.31 108 GLY A CA 1
ATOM 763 C C . GLY A 1 108 ? -4.917 -2.163 -16.788 1.00 86.31 108 GLY A C 1
ATOM 764 O O . GLY A 1 108 ? -6.102 -2.186 -17.120 1.00 86.31 108 GLY A O 1
ATOM 765 N N . GLY A 1 109 ? -4.169 -3.269 -16.784 1.00 92.69 109 GLY A N 1
ATOM 766 C CA . GLY A 1 109 ? -4.687 -4.604 -17.086 1.00 92.69 109 GLY A CA 1
ATOM 767 C C . GLY A 1 109 ? -5.657 -5.145 -16.026 1.00 92.69 109 GLY A C 1
ATOM 768 O O . GLY A 1 109 ? -5.950 -4.499 -15.019 1.00 92.69 109 GLY A O 1
ATOM 769 N N . ALA A 1 110 ? -6.153 -6.367 -16.244 1.00 96.19 110 ALA A N 1
ATOM 770 C CA . ALA A 1 110 ? -7.008 -7.053 -15.270 1.00 96.19 110 ALA A CA 1
ATOM 771 C C . ALA A 1 110 ? -6.315 -7.209 -13.907 1.00 96.19 110 ALA A C 1
ATOM 773 O O . ALA A 1 110 ? -6.951 -6.992 -12.881 1.00 96.19 110 ALA A O 1
ATOM 774 N N . GLU A 1 111 ? -5.008 -7.485 -13.909 1.00 95.50 111 GLU A N 1
ATOM 775 C CA . GLU A 1 111 ? -4.231 -7.636 -12.678 1.00 95.50 111 GLU A CA 1
ATOM 776 C C . GLU A 1 111 ? -4.146 -6.338 -11.870 1.00 95.50 111 GLU A C 1
ATOM 778 O O . GLU A 1 111 ? -4.391 -6.346 -10.671 1.00 95.50 111 GLU A O 1
ATOM 783 N N . ALA A 1 112 ? -3.904 -5.199 -12.526 1.00 95.06 112 ALA A N 1
ATOM 784 C CA . ALA A 1 112 ? -3.869 -3.900 -11.856 1.00 95.06 112 ALA A CA 1
ATOM 785 C C . ALA A 1 112 ? -5.204 -3.580 -11.161 1.00 95.06 112 ALA A C 1
ATOM 787 O O . ALA A 1 112 ? -5.226 -3.158 -10.006 1.00 95.06 112 ALA A O 1
ATOM 788 N N . ARG A 1 113 ? -6.330 -3.844 -11.839 1.00 96.38 113 ARG A N 1
ATOM 789 C CA . ARG A 1 113 ? -7.669 -3.673 -11.250 1.00 96.38 113 ARG A CA 1
ATOM 790 C C . ARG A 1 113 ? -7.932 -4.655 -10.109 1.00 96.38 113 ARG A C 1
ATOM 792 O O . ARG A 1 113 ? -8.507 -4.261 -9.098 1.00 96.38 113 ARG A O 1
ATOM 799 N N . GLY A 1 114 ? -7.513 -5.910 -10.268 1.00 97.94 114 GLY A N 1
ATOM 800 C CA . GLY A 1 114 ? -7.626 -6.937 -9.234 1.00 97.94 114 GLY A CA 1
ATOM 801 C C . GLY A 1 114 ? -6.858 -6.554 -7.971 1.00 97.94 114 GLY A C 1
ATOM 802 O O . GLY A 1 114 ? -7.429 -6.574 -6.884 1.00 97.94 114 GLY A O 1
ATOM 803 N N . MET A 1 115 ? -5.608 -6.114 -8.122 1.00 98.25 115 MET A N 1
ATOM 804 C CA . MET A 1 115 ? -4.762 -5.633 -7.026 1.00 98.25 115 MET A CA 1
ATOM 805 C C . MET A 1 115 ? -5.428 -4.493 -6.255 1.00 98.25 115 MET A C 1
ATOM 807 O O . MET A 1 115 ? -5.538 -4.564 -5.032 1.00 98.25 115 MET A O 1
ATOM 811 N N . VAL A 1 116 ? -5.933 -3.477 -6.960 1.00 97.06 116 VAL A N 1
ATOM 812 C CA . VAL A 1 116 ? -6.628 -2.339 -6.336 1.00 97.06 116 VAL A CA 1
ATOM 813 C C . VAL A 1 116 ? -7.865 -2.795 -5.561 1.00 97.06 116 VAL A C 1
ATOM 815 O O . VAL A 1 116 ? -8.065 -2.375 -4.422 1.00 97.06 116 VAL A O 1
ATOM 818 N N . ALA A 1 117 ? -8.676 -3.687 -6.138 1.00 97.81 117 ALA A N 1
ATOM 819 C CA . ALA A 1 117 ? -9.871 -4.202 -5.474 1.00 97.81 117 ALA A CA 1
ATOM 820 C C . ALA A 1 117 ? -9.532 -4.992 -4.198 1.00 97.81 117 ALA A C 1
ATOM 822 O O . ALA A 1 117 ? -10.179 -4.802 -3.165 1.00 97.81 117 ALA A O 1
ATOM 823 N N . ARG A 1 118 ? -8.495 -5.837 -4.240 1.00 98.38 118 ARG A N 1
ATOM 824 C CA . ARG A 1 118 ? -8.029 -6.603 -3.074 1.00 98.38 118 ARG A CA 1
ATOM 825 C C . ARG A 1 118 ? -7.477 -5.681 -1.987 1.00 98.38 118 ARG A C 1
ATOM 827 O O . ARG A 1 118 ? -7.853 -5.824 -0.825 1.00 98.38 118 ARG A O 1
ATOM 834 N N . ALA A 1 119 ? -6.674 -4.684 -2.363 1.00 97.25 119 ALA A N 1
ATOM 835 C CA . ALA A 1 119 ? -6.143 -3.686 -1.436 1.00 97.25 119 ALA A CA 1
ATOM 836 C C . ALA A 1 119 ? -7.252 -2.881 -0.744 1.00 97.25 119 ALA A C 1
ATOM 838 O O . ALA A 1 119 ? -7.233 -2.715 0.476 1.00 97.25 119 ALA A O 1
ATOM 839 N N . ALA A 1 120 ? -8.255 -2.432 -1.504 1.00 95.81 120 ALA A N 1
ATOM 840 C CA . ALA A 1 120 ? -9.421 -1.747 -0.953 1.00 95.81 120 ALA A CA 1
ATOM 841 C C . ALA A 1 120 ? -10.207 -2.646 0.020 1.00 95.81 120 ALA A C 1
ATOM 843 O O . ALA A 1 120 ? -10.647 -2.174 1.069 1.00 95.81 120 ALA A O 1
ATOM 844 N N . GLY A 1 121 ? -10.332 -3.941 -0.290 1.00 96.69 121 GLY A N 1
ATOM 845 C CA . GLY A 1 121 ? -10.946 -4.937 0.591 1.00 96.69 121 GLY A CA 1
ATOM 846 C C . GLY A 1 121 ? -10.226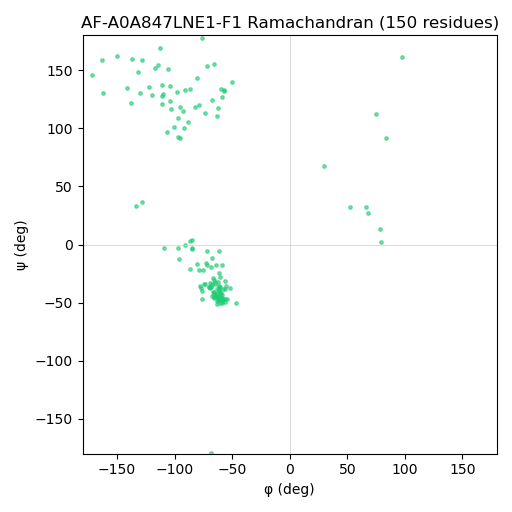 -5.072 1.934 1.00 96.69 121 GLY A C 1
ATOM 847 O O . GLY A 1 121 ? -10.881 -5.046 2.975 1.00 96.69 121 GLY A O 1
ATOM 848 N N . VAL A 1 122 ? -8.891 -5.132 1.928 1.00 95.56 122 VAL A N 1
ATOM 849 C CA . VAL A 1 122 ? -8.085 -5.142 3.162 1.00 95.56 122 VAL A CA 1
ATOM 850 C C . VAL A 1 122 ? -8.332 -3.869 3.970 1.00 95.56 122 VAL A C 1
ATOM 852 O O . VAL A 1 122 ? -8.676 -3.938 5.147 1.00 95.56 122 VAL A O 1
ATOM 855 N N . VAL A 1 123 ? -8.243 -2.690 3.346 1.00 92.25 123 VAL A N 1
ATOM 856 C CA . VAL A 1 123 ? -8.462 -1.415 4.054 1.00 92.25 123 VAL A CA 1
ATOM 857 C C . VAL A 1 123 ? -9.873 -1.323 4.643 1.00 92.25 123 VAL A C 1
ATOM 859 O O . VAL A 1 123 ? -10.039 -0.816 5.754 1.00 92.25 123 VAL A O 1
ATOM 862 N N . ALA A 1 124 ? -10.887 -1.846 3.952 1.00 91.06 124 ALA A N 1
ATOM 863 C CA . ALA A 1 124 ? -12.259 -1.880 4.454 1.00 91.06 124 ALA A CA 1
ATOM 864 C C . ALA A 1 124 ? -12.398 -2.695 5.755 1.00 91.06 124 ALA A C 1
ATOM 866 O O . ALA A 1 124 ? -13.147 -2.290 6.644 1.00 91.06 124 ALA A O 1
ATOM 867 N N . GLN A 1 125 ? -11.643 -3.788 5.917 1.00 86.62 125 GLN A N 1
ATOM 868 C CA . GLN A 1 125 ? -11.642 -4.597 7.148 1.00 86.62 125 GLN A CA 1
ATOM 869 C C . GLN A 1 125 ? -11.069 -3.834 8.353 1.00 86.62 125 GLN A C 1
ATOM 871 O O . GLN A 1 125 ? -11.489 -4.044 9.493 1.00 86.62 125 GLN A O 1
ATOM 876 N N . HIS A 1 126 ? -10.1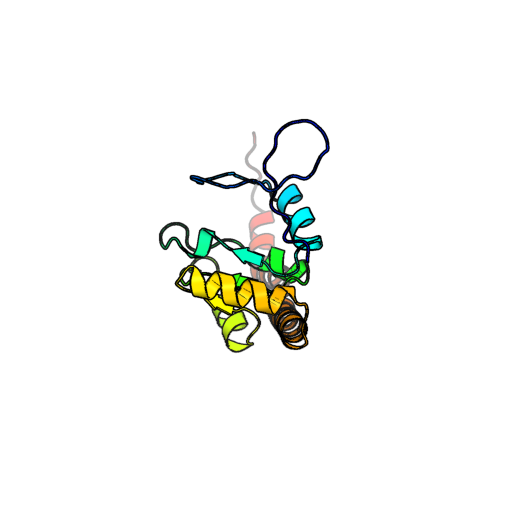56 -2.895 8.100 1.00 80.19 126 HIS A N 1
ATOM 877 C CA . HIS A 1 126 ? -9.516 -2.069 9.126 1.00 80.19 126 HIS A CA 1
ATOM 878 C C . HIS A 1 126 ? -10.328 -0.822 9.516 1.00 80.19 126 HIS A C 1
ATOM 880 O O . HIS A 1 126 ? -9.975 -0.118 10.469 1.00 80.19 126 HIS A O 1
ATOM 886 N N . GLN A 1 127 ? -11.460 -0.555 8.854 1.00 79.62 127 GLN A N 1
ATOM 887 C CA . GLN A 1 127 ? -12.335 0.563 9.214 1.00 79.62 127 GLN A CA 1
ATOM 888 C C . GLN A 1 127 ? -12.972 0.386 10.605 1.00 79.62 127 GLN A C 1
ATOM 890 O O . GLN A 1 127 ? -13.113 -0.713 11.151 1.00 79.62 127 GLN A O 1
ATOM 895 N N . GLY A 1 128 ? -13.339 1.515 11.217 1.00 77.62 128 GLY A N 1
ATOM 896 C CA . GLY A 1 128 ? -13.971 1.549 12.539 1.00 77.62 128 GLY A CA 1
ATOM 897 C C . GLY A 1 128 ? -13.009 1.388 13.720 1.00 77.62 128 GLY A C 1
ATOM 898 O O . GLY A 1 128 ? -13.468 1.409 14.860 1.00 77.62 128 GLY A O 1
ATOM 899 N N . ALA A 1 129 ? -11.695 1.282 13.487 1.00 81.62 129 ALA A N 1
ATOM 900 C CA . ALA A 1 129 ? -10.695 1.182 14.552 1.00 81.62 129 ALA A CA 1
ATOM 901 C C . ALA A 1 129 ? -10.804 2.336 15.562 1.00 81.62 129 ALA A C 1
ATOM 903 O O . ALA A 1 129 ? -10.897 2.081 16.757 1.00 81.62 129 ALA A O 1
ATOM 904 N N . LEU A 1 130 ? -10.922 3.584 15.089 1.00 82.06 130 LEU A N 1
ATOM 905 C CA . LEU A 1 130 ? -11.105 4.750 15.960 1.00 82.06 130 LEU A CA 1
ATOM 906 C C . LEU A 1 130 ? -12.355 4.625 16.840 1.00 82.06 130 LEU A C 1
ATOM 908 O O . LEU A 1 130 ? -12.282 4.854 18.043 1.00 82.06 130 LEU A O 1
ATOM 912 N N . ALA A 1 131 ? -13.494 4.243 16.256 1.00 82.38 131 ALA A N 1
ATOM 913 C CA . ALA A 1 131 ? -14.737 4.075 17.004 1.00 82.38 131 ALA A CA 1
ATOM 914 C C . ALA A 1 131 ? -14.590 2.987 18.079 1.00 82.38 131 ALA A C 1
ATOM 916 O O . ALA A 1 131 ? -14.926 3.231 19.234 1.00 82.38 131 ALA A O 1
ATOM 917 N N . ARG A 1 132 ? -14.001 1.833 17.731 1.00 84.19 132 ARG A N 1
ATOM 918 C CA . ARG A 1 132 ? -13.714 0.745 18.681 1.00 84.19 132 ARG A CA 1
ATOM 919 C C . ARG A 1 132 ? -12.793 1.207 19.812 1.00 84.19 132 ARG A C 1
ATOM 921 O O . ARG A 1 132 ? -13.098 0.970 20.978 1.00 84.19 132 ARG A O 1
ATOM 928 N N . THR A 1 133 ? -11.710 1.912 19.488 1.00 87.50 133 THR A N 1
ATOM 929 C CA . THR A 1 133 ? -10.786 2.472 20.483 1.00 87.50 133 THR A CA 1
ATOM 930 C C . THR A 1 133 ? -11.498 3.458 21.406 1.00 87.50 133 THR A C 1
ATOM 932 O O . THR A 1 133 ? -11.360 3.363 22.622 1.00 87.50 133 THR A O 1
ATOM 935 N N . LEU A 1 134 ? -12.314 4.367 20.866 1.00 88.12 134 LEU A N 1
ATOM 936 C CA . LEU A 1 134 ? -13.084 5.321 21.669 1.00 88.12 134 LEU A CA 1
ATOM 937 C C . LEU A 1 134 ? -14.139 4.643 22.549 1.00 88.12 134 LEU A C 1
ATOM 939 O O . LEU A 1 134 ? -14.390 5.123 23.653 1.00 88.12 134 LEU A O 1
ATOM 943 N N . SER A 1 135 ? -14.747 3.548 22.094 1.00 90.56 135 SER A N 1
ATOM 944 C CA . SER A 1 135 ? -15.649 2.737 22.918 1.00 90.56 135 SER A CA 1
ATOM 945 C C . SER A 1 135 ? -14.911 2.081 24.086 1.00 90.56 135 SER A C 1
ATOM 947 O O . SER A 1 135 ? -15.412 2.122 25.205 1.00 90.56 135 SER A O 1
ATOM 949 N N . LEU A 1 136 ? -13.707 1.543 23.861 1.00 91.38 136 LEU A N 1
ATOM 950 C CA . LEU A 1 136 ? -12.882 0.940 24.917 1.00 91.38 136 LEU A CA 1
ATOM 951 C C . LEU A 1 136 ? -12.352 1.974 25.919 1.00 91.38 136 LEU A C 1
ATOM 953 O O . LEU A 1 136 ? -12.254 1.689 27.110 1.00 91.38 136 LEU A O 1
ATOM 957 N N . LEU A 1 137 ? -12.022 3.180 25.450 1.00 92.69 137 LEU A N 1
ATOM 958 C CA . LEU A 1 137 ? -11.528 4.262 26.304 1.00 92.69 137 LEU A CA 1
ATOM 959 C C . LEU A 1 137 ? -12.649 5.012 27.038 1.00 92.69 137 LEU A C 1
ATOM 961 O O . LEU A 1 137 ? -12.363 5.703 28.017 1.00 92.69 137 LEU A O 1
ATOM 965 N N . ARG A 1 138 ? -13.911 4.874 26.603 1.00 91.56 138 ARG A N 1
ATOM 966 C CA . ARG A 1 138 ? -15.079 5.579 27.163 1.00 91.56 138 ARG A CA 1
ATOM 967 C C . ARG A 1 138 ? -15.131 5.556 28.700 1.00 91.56 138 ARG A C 1
ATOM 969 O O . ARG A 1 138 ? -15.201 6.647 29.266 1.00 91.56 138 ARG A O 1
ATOM 976 N N . PRO A 1 139 ? -14.992 4.400 29.384 1.00 89.50 139 PRO A N 1
ATOM 977 C CA . PRO A 1 139 ? -15.105 4.343 30.844 1.00 89.50 139 PRO A CA 1
ATOM 978 C C . PRO A 1 139 ? -13.992 5.122 31.564 1.00 89.50 139 PRO A C 1
ATOM 980 O O . PRO A 1 139 ? -14.204 5.705 32.625 1.00 89.50 139 PRO A O 1
ATOM 983 N N . PHE A 1 140 ? -12.795 5.182 30.974 1.00 88.38 140 PHE A N 1
ATOM 984 C CA . PHE A 1 140 ? -11.650 5.892 31.549 1.00 88.38 140 PHE A CA 1
ATOM 985 C C . PHE A 1 140 ? -11.757 7.406 31.350 1.00 88.38 140 PHE A C 1
ATOM 987 O O . PHE A 1 140 ? -11.394 8.178 32.237 1.00 88.38 140 PHE A O 1
ATOM 994 N N . LEU A 1 141 ? -12.297 7.840 30.207 1.00 85.31 141 LEU A N 1
ATOM 995 C CA . LEU A 1 141 ? -12.508 9.258 29.907 1.00 85.31 141 LEU A CA 1
ATOM 996 C C . LEU A 1 141 ? -13.619 9.870 30.772 1.00 85.31 141 LEU A C 1
ATOM 998 O O . LEU A 1 141 ? -13.494 11.012 31.208 1.00 85.31 141 LEU A O 1
ATOM 1002 N N . GLU A 1 142 ? -14.672 9.106 31.062 1.00 80.12 142 GLU A N 1
ATOM 1003 C CA . GLU A 1 142 ? -15.758 9.526 31.960 1.00 80.12 142 GLU A CA 1
ATOM 1004 C C . GLU A 1 142 ? -15.281 9.664 33.411 1.00 80.12 142 GLU A C 1
ATOM 1006 O O . GLU A 1 142 ? -15.691 10.584 34.116 1.00 80.12 142 GLU A O 1
ATOM 1011 N N . THR A 1 143 ? -14.333 8.822 33.828 1.00 67.62 143 THR A N 1
ATOM 1012 C CA . THR A 1 143 ? -13.719 8.888 35.163 1.00 67.62 143 THR A CA 1
ATOM 1013 C C . THR A 1 143 ? -12.746 10.074 35.299 1.00 67.62 143 THR A C 1
ATOM 1015 O O . THR A 1 143 ? -12.663 10.693 36.357 1.00 67.62 143 THR A O 1
ATOM 1018 N N . ALA A 1 144 ? -12.032 10.442 34.228 1.00 60.78 144 ALA A N 1
ATOM 1019 C CA . ALA A 1 144 ? -11.079 11.560 34.223 1.00 60.78 144 ALA A CA 1
ATOM 1020 C C . ALA A 1 144 ? -11.737 12.952 34.103 1.00 60.78 144 ALA A C 1
ATOM 1022 O O . ALA A 1 144 ? -11.140 13.954 34.498 1.00 60.78 144 ALA A O 1
ATOM 1023 N N . GLY A 1 145 ? -12.969 13.032 33.585 1.00 58.72 145 GLY A N 1
ATOM 1024 C CA . GLY A 1 145 ? -13.710 14.288 33.402 1.00 58.72 145 GLY A CA 1
ATOM 1025 C C . GLY A 1 145 ? -14.231 14.951 34.687 1.00 58.72 145 GLY A C 1
ATOM 1026 O O . GLY A 1 1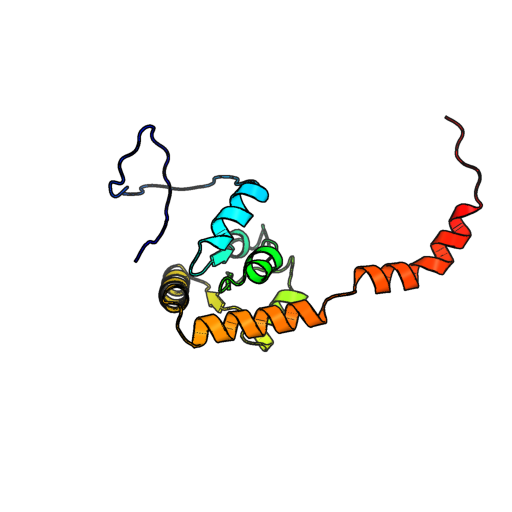45 ? -14.759 16.058 34.612 1.00 58.72 145 GLY A O 1
ATOM 1027 N N . GLY A 1 146 ? -14.088 14.302 35.851 1.00 56.81 146 GLY A N 1
ATOM 1028 C CA . GLY A 1 146 ? -14.511 14.824 37.159 1.00 56.81 146 GLY A CA 1
ATOM 1029 C C . GLY A 1 146 ? -13.411 15.497 37.994 1.00 56.81 146 GLY A C 1
ATOM 1030 O O . GLY A 1 146 ? -13.696 15.979 39.088 1.00 56.81 146 GLY A O 1
ATOM 1031 N N . GLY A 1 147 ? -12.160 15.520 37.523 1.00 61.28 147 GLY A N 1
ATOM 1032 C CA . GLY A 1 147 ? -11.049 16.159 38.238 1.00 61.28 147 GLY A CA 1
ATOM 1033 C C . GLY A 1 147 ? -11.019 17.683 38.034 1.00 61.28 147 GLY A C 1
ATOM 1034 O O . GLY A 1 147 ? -11.323 18.147 36.932 1.00 61.28 147 GLY A O 1
ATOM 1035 N N . PRO A 1 148 ? -10.648 18.481 39.055 1.00 56.19 148 PRO A N 1
ATOM 1036 C CA . PRO A 1 148 ? -10.591 19.936 38.932 1.00 56.19 148 PRO A CA 1
ATOM 1037 C C . PRO A 1 148 ? -9.649 20.350 37.793 1.00 56.19 148 PRO A C 1
ATOM 1039 O O . PRO A 1 148 ? -8.527 19.852 37.681 1.00 56.19 148 PRO A O 1
ATOM 1042 N N . ARG A 1 149 ? -10.108 21.271 36.934 1.00 62.09 149 ARG A N 1
ATOM 1043 C CA . ARG A 1 149 ? -9.245 21.921 35.936 1.00 62.09 149 ARG A CA 1
ATOM 1044 C C . ARG A 1 149 ? -8.122 22.658 36.675 1.00 62.09 149 ARG A C 1
ATOM 1046 O O . ARG A 1 149 ? -8.438 23.392 37.608 1.00 62.09 149 ARG A O 1
ATOM 1053 N N . PRO A 1 150 ? -6.850 22.530 36.258 1.00 56.00 150 PRO A N 1
ATOM 1054 C CA . PRO A 1 150 ? -5.799 23.387 36.786 1.00 56.00 150 PRO A CA 1
ATOM 1055 C C . PRO A 1 150 ? -6.128 24.836 36.412 1.00 56.00 150 PRO A C 1
ATOM 1057 O O . PRO A 1 150 ? -6.256 25.159 35.226 1.00 56.00 150 PRO A O 1
ATOM 1060 N N . GLU A 1 151 ? -6.332 25.677 37.426 1.00 62.28 151 GLU A N 1
ATOM 1061 C CA . GLU A 1 151 ? -6.463 27.124 37.261 1.00 62.28 151 GLU A CA 1
ATOM 1062 C C . GLU A 1 151 ? -5.175 27.643 36.602 1.00 62.28 151 GLU A C 1
ATOM 1064 O O . GLU A 1 151 ? -4.071 27.306 37.037 1.00 62.28 151 GLU A O 1
ATOM 1069 N N . ARG A 1 152 ? -5.321 28.376 35.492 1.00 61.16 152 ARG A N 1
ATOM 1070 C CA . ARG A 1 152 ? -4.228 29.139 34.879 1.00 61.16 152 ARG A CA 1
ATOM 1071 C C . ARG A 1 152 ? -4.279 30.571 35.367 1.00 61.16 152 ARG A C 1
ATOM 1073 O O . ARG A 1 152 ? -5.415 31.089 35.453 1.00 61.16 152 ARG A O 1
#

Sequence (152 aa):
MRLVTFGLSDRMAVAPVEVAHAWPFVLGAAALASLYALAGAAFVGGTLDPAVGGHNPLEVIAHGVPLVIGPHARNFADLVADLRQAEGLAVAADPAGIERHLAGLAAGGAEARGMVARAAGVVAQHQGALARTLSLLRPFLETAGGGPRPER

Radius of gyration: 20.24 Å; Cα contacts (8 Å, |Δi|>4): 168; chains: 1; bounding box: 38×41×63 Å

Nearest PDB structures (foldseek):
  4bfc-assembly1_A  TM=9.276E-01  e=1.558E-05  Acinetobacter baumannii
  2xci-assembly1_A  TM=6.764E-01  e=1.546E-02  Aquifex aeolicus
  4rig-assembly1_A  TM=6.468E-01  e=8.245E-01  Streptomyces cyanogenus
  4rig-assembly1_B  TM=6.760E-01  e=1.242E+00  Streptomyces cyanogenus
  2p6p-assembly1_A  TM=6.187E-01  e=6.021E+00  Streptomyces fradiae

pLDDT: mean 75.51, std 22.6, range [21.86, 98.38]